Protein AF-A0A9P4Z284-F1 (afdb_monomer)

Radius of gyration: 16.7 Å; Cα contacts (8 Å, |Δi|>4): 177; chains: 1; bounding box: 38×47×42 Å

Mean predicted aligned error: 8.3 Å

Nearest PDB structures (foldseek):
  3ffl-assembly2_D  TM=5.981E-01  e=2.253E-01  Homo sapiens
  5l0y-assembly2_B  TM=7.294E-01  e=1.152E+00  Thermochaetoides thermophila DSM 1495
  5l0y-assembly3_C  TM=7.759E-01  e=2.263E+00  Thermochaetoides thermophila DSM 1495
  5l0y-assembly1_A  TM=5.003E-01  e=9.199E-01  Thermochaetoides thermophila DSM 1495
  5l0y-assembly6_F  TM=6.765E-01  e=2.998E+00  Thermochaetoides thermophila DSM 1495

Organism: NCBI:txid1094350

Secondary structure (DSSP, 8-state):
----S-HHHHHHHHHHT-TTHHHHHHHHHHHHHTTS---SS----HHHHHHHHHHHHHHHHTT-HHHHHHHHHHHHHHTT-EEEEE---STTSPPEEEEEE-----HHHHHHHHHHHHHHHHH-GGGHHHHHHHHHHHHHHHHS-STTHHHHHHHHHT-

pLDDT: mean 83.51, std 17.11, range [35.34, 97.81]

Solvent-accessible surface area (backbone atoms only — not comparable to full-atom values): 9095 Å² total; per-residue (Å²): 136,87,82,75,92,60,65,70,55,51,60,53,56,65,48,69,75,45,87,55,50,52,60,52,44,50,54,48,50,59,53,56,61,66,71,53,80,95,53,96,63,82,69,77,35,64,87,44,32,62,58,19,45,52,37,14,51,47,29,41,74,70,73,33,41,71,60,13,42,52,31,33,52,53,15,44,41,26,34,54,29,40,66,52,71,43,71,89,81,58,101,85,63,78,76,41,68,45,80,81,37,86,40,68,87,49,76,65,54,28,54,42,33,48,54,39,26,62,38,22,64,77,73,43,55,86,48,28,65,55,34,47,52,51,21,49,50,45,38,23,73,69,72,75,50,62,86,58,49,64,63,53,53,59,65,50,72,79,107

Structure (mmCIF, N/CA/C/O backbone):
data_AF-A0A9P4Z284-F1
#
_entry.id   AF-A0A9P4Z284-F1
#
loop_
_atom_site.group_PDB
_atom_site.id
_atom_site.type_symbol
_atom_site.label_atom_id
_atom_site.label_alt_id
_atom_site.label_comp_id
_atom_site.label_asym_id
_atom_site.label_entity_id
_atom_site.label_seq_id
_atom_site.pdbx_PDB_ins_code
_atom_site.Cartn_x
_atom_site.Cartn_y
_atom_site.Cartn_z
_atom_site.occupancy
_atom_site.B_iso_or_equiv
_atom_site.auth_seq_id
_atom_site.auth_comp_id
_atom_site.auth_asym_id
_atom_site.auth_atom_id
_atom_site.pdbx_PDB_model_num
ATOM 1 N N . MET A 1 1 ? -0.143 -26.587 26.428 1.00 35.50 1 MET A N 1
ATOM 2 C CA . MET A 1 1 ? 0.860 -25.627 26.943 1.00 35.50 1 MET A CA 1
ATOM 3 C C . MET A 1 1 ? 0.536 -24.256 26.374 1.00 35.50 1 MET A C 1
ATOM 5 O O . MET A 1 1 ? 0.539 -24.091 25.163 1.00 35.50 1 MET A O 1
ATOM 9 N N . SER A 1 2 ? 0.137 -23.337 27.251 1.00 37.53 2 SER A N 1
ATOM 10 C CA . SER A 1 2 ? -0.342 -21.986 26.938 1.00 37.53 2 SER A CA 1
ATOM 11 C C . SER A 1 2 ? 0.828 -21.062 26.573 1.00 37.53 2 SER A C 1
ATOM 13 O O . SER A 1 2 ? 1.787 -20.979 27.338 1.00 37.53 2 SER A O 1
ATOM 15 N N . LYS A 1 3 ? 0.765 -20.372 25.425 1.00 41.31 3 LYS A N 1
ATOM 16 C CA . LYS A 1 3 ? 1.586 -19.180 25.157 1.00 41.31 3 LYS A CA 1
ATOM 17 C C . LYS A 1 3 ? 0.742 -17.960 25.525 1.00 41.31 3 LYS A C 1
ATOM 19 O O . LYS A 1 3 ? -0.299 -17.726 24.920 1.00 41.31 3 LYS A O 1
ATOM 24 N N . GLY A 1 4 ? 1.166 -17.254 26.571 1.00 35.34 4 GLY A N 1
ATOM 25 C CA . GLY A 1 4 ? 0.441 -16.130 27.160 1.00 35.34 4 GLY A CA 1
ATOM 26 C C . GLY A 1 4 ? 0.442 -14.852 26.306 1.00 35.34 4 GLY A C 1
ATOM 27 O O . GLY A 1 4 ? 1.200 -14.740 25.339 1.00 35.34 4 GLY A O 1
ATOM 28 N N . PRO A 1 5 ? -0.386 -13.861 26.685 1.00 41.25 5 PRO A N 1
ATOM 29 C CA . PRO A 1 5 ? -0.537 -12.585 25.994 1.00 41.25 5 PRO A CA 1
ATOM 30 C C . PRO A 1 5 ? 0.621 -11.637 26.359 1.00 41.25 5 PRO A C 1
ATOM 32 O O . PRO A 1 5 ? 0.439 -10.672 27.090 1.00 41.25 5 PRO A O 1
ATOM 35 N N . GLY A 1 6 ? 1.841 -11.948 25.911 1.00 43.72 6 GLY A N 1
ATOM 36 C CA . GLY A 1 6 ? 3.045 -11.159 26.223 1.00 43.72 6 GLY A CA 1
ATOM 37 C C . GLY A 1 6 ? 3.476 -10.180 25.127 1.00 43.72 6 GLY A C 1
ATOM 38 O O . GLY A 1 6 ? 4.097 -9.164 25.421 1.00 43.72 6 GLY A O 1
ATOM 39 N N . ASP A 1 7 ? 3.125 -10.456 23.870 1.00 48.50 7 ASP A N 1
ATOM 40 C CA . ASP A 1 7 ? 3.756 -9.786 22.722 1.00 48.50 7 ASP A CA 1
ATOM 41 C C . ASP A 1 7 ? 2.993 -8.532 22.253 1.00 48.50 7 ASP A C 1
ATOM 43 O O . ASP A 1 7 ? 3.577 -7.484 21.973 1.00 48.50 7 ASP A O 1
ATOM 47 N N . LEU A 1 8 ? 1.652 -8.568 22.295 1.00 44.03 8 LEU A N 1
ATOM 48 C CA . LEU A 1 8 ? 0.832 -7.379 22.019 1.00 44.03 8 LEU A CA 1
ATOM 49 C C . LEU A 1 8 ? 1.056 -6.266 23.055 1.00 44.03 8 LEU A C 1
ATOM 51 O O . LEU A 1 8 ? 1.012 -5.085 22.709 1.00 44.03 8 LEU A O 1
ATOM 55 N N . GLY A 1 9 ? 1.302 -6.637 24.316 1.00 39.53 9 GLY A N 1
ATOM 56 C CA . GLY A 1 9 ? 1.515 -5.693 25.414 1.00 39.53 9 GLY A CA 1
ATOM 57 C C . GLY A 1 9 ? 2.786 -4.866 25.234 1.00 39.53 9 GLY A C 1
ATOM 58 O O . GLY A 1 9 ? 2.745 -3.648 25.399 1.00 39.53 9 GLY A O 1
ATOM 59 N N . LEU A 1 10 ? 3.885 -5.496 24.808 1.00 42.31 10 LEU A N 1
ATOM 60 C CA . LEU A 1 10 ? 5.168 -4.820 24.599 1.00 42.31 10 LEU A CA 1
ATOM 61 C C . LEU A 1 10 ? 5.129 -3.862 23.400 1.00 42.31 10 LEU A C 1
ATOM 63 O O . LEU A 1 10 ? 5.623 -2.738 23.486 1.00 42.31 10 LEU A O 1
ATOM 67 N N . HIS A 1 11 ? 4.494 -4.271 22.296 1.00 48.06 11 HIS A N 1
ATOM 68 C CA . HIS A 1 11 ? 4.338 -3.424 21.112 1.00 48.06 11 HIS A CA 1
ATOM 69 C C . HIS A 1 11 ? 3.421 -2.219 21.354 1.00 48.06 11 HIS A C 1
ATOM 71 O O . HIS A 1 11 ? 3.685 -1.143 20.817 1.00 48.06 11 HIS A O 1
ATOM 77 N N . LEU A 1 12 ? 2.376 -2.365 22.176 1.00 47.81 12 LEU A N 1
ATOM 78 C CA . LEU A 1 12 ? 1.525 -1.251 22.608 1.00 47.81 12 LEU A CA 1
ATOM 79 C C . LEU A 1 12 ? 2.259 -0.323 23.597 1.00 47.81 12 LEU A C 1
ATOM 81 O O . LEU A 1 12 ? 2.172 0.899 23.461 1.00 47.81 12 LEU A O 1
ATOM 85 N N . GLN A 1 13 ? 3.039 -0.876 24.535 1.00 44.56 13 GLN A N 1
ATOM 86 C CA . GLN A 1 13 ? 3.818 -0.111 25.521 1.00 44.56 13 GLN A CA 1
ATOM 87 C C . GLN A 1 13 ? 4.979 0.677 24.897 1.00 44.56 13 GLN A C 1
ATOM 89 O O . GLN A 1 13 ? 5.146 1.855 25.206 1.00 44.56 13 GLN A O 1
ATOM 94 N N . LEU A 1 14 ? 5.736 0.092 23.960 1.00 50.72 14 LEU A N 1
ATOM 95 C CA . LEU A 1 14 ? 6.806 0.795 23.235 1.00 50.72 14 LEU A CA 1
ATOM 96 C C . LEU A 1 14 ? 6.273 1.947 22.365 1.00 50.72 14 LEU A C 1
ATOM 98 O O . LEU A 1 14 ? 6.996 2.902 22.084 1.00 50.72 14 LEU A O 1
ATOM 102 N N . ARG A 1 15 ? 5.001 1.888 21.951 1.00 51.91 15 ARG A N 1
ATOM 103 C CA . ARG A 1 15 ? 4.358 2.908 21.108 1.00 51.91 15 ARG A CA 1
ATOM 104 C C . ARG A 1 15 ? 3.769 4.079 21.879 1.00 51.91 15 ARG A C 1
ATOM 106 O O . ARG A 1 15 ? 3.814 5.205 21.385 1.00 51.91 15 ARG A O 1
ATOM 113 N N . ALA A 1 16 ? 3.275 3.833 23.093 1.00 51.47 16 ALA A N 1
ATOM 114 C CA . ALA A 1 16 ? 2.868 4.889 24.020 1.00 51.47 16 ALA A CA 1
ATOM 115 C C . ALA A 1 16 ? 4.011 5.893 24.300 1.00 51.47 16 ALA A C 1
ATOM 117 O O . ALA A 1 16 ? 3.751 7.037 24.663 1.00 51.47 16 ALA A O 1
ATOM 118 N N . LEU A 1 17 ? 5.268 5.502 24.050 1.00 51.59 17 LEU A N 1
ATOM 119 C CA . LEU A 1 17 ? 6.461 6.337 24.213 1.00 51.59 17 LEU A CA 1
ATOM 120 C C . LEU A 1 17 ? 6.694 7.364 23.088 1.00 51.59 17 LEU A C 1
ATOM 122 O O . LEU A 1 17 ? 7.581 8.205 23.224 1.00 51.59 17 LEU A O 1
ATOM 126 N N . ARG A 1 18 ? 5.941 7.339 21.974 1.00 65.75 18 ARG A N 1
ATOM 127 C CA . ARG A 1 18 ? 6.084 8.333 20.884 1.00 65.75 18 ARG A CA 1
ATOM 128 C C . ARG A 1 18 ? 4.734 8.917 20.446 1.00 65.75 18 ARG A C 1
ATOM 130 O O . ARG A 1 18 ? 4.334 8.741 19.292 1.00 65.75 18 ARG A O 1
ATOM 137 N N . PRO A 1 19 ? 4.038 9.680 21.310 1.00 67.69 19 PRO A N 1
ATOM 138 C CA . PRO A 1 19 ? 2.734 10.278 20.983 1.00 67.69 19 PRO A CA 1
ATOM 139 C C . PRO A 1 19 ? 2.769 11.142 19.706 1.00 67.69 19 PRO A C 1
ATOM 141 O O . PRO A 1 19 ? 1.785 11.216 18.959 1.00 67.69 19 PRO A O 1
ATOM 144 N N . ASN A 1 20 ? 3.941 11.705 19.397 1.00 81.25 20 ASN A N 1
ATOM 145 C CA . ASN A 1 20 ? 4.180 12.622 18.285 1.00 81.25 20 ASN A CA 1
ATOM 146 C C . ASN A 1 20 ? 4.821 11.960 17.049 1.00 81.25 20 ASN A C 1
ATOM 148 O O . ASN A 1 20 ? 5.241 12.671 16.143 1.00 81.25 20 ASN A O 1
ATOM 152 N N . ALA A 1 21 ? 4.891 10.624 16.965 1.00 85.44 21 ALA A N 1
ATOM 153 C CA . ALA A 1 21 ? 5.544 9.943 15.838 1.00 85.44 21 ALA A CA 1
ATOM 154 C C . ALA A 1 21 ? 4.979 10.380 14.473 1.00 85.44 21 ALA A C 1
ATOM 156 O O . ALA A 1 21 ? 5.728 10.775 13.586 1.00 85.44 21 ALA A O 1
ATOM 157 N N . ALA A 1 22 ? 3.650 10.401 14.322 1.00 86.69 22 ALA A N 1
ATOM 158 C CA . ALA A 1 22 ? 3.008 10.821 13.074 1.00 86.69 22 ALA A CA 1
ATOM 159 C C . ALA A 1 22 ? 3.356 12.268 12.668 1.00 86.69 22 ALA A C 1
ATOM 161 O O . ALA A 1 22 ? 3.621 12.518 11.495 1.00 86.69 22 ALA A O 1
ATOM 162 N N . SER A 1 23 ? 3.395 13.213 13.617 1.00 89.12 23 SER A N 1
ATOM 163 C CA . SER A 1 23 ? 3.742 14.607 13.310 1.00 89.12 23 SER A CA 1
ATOM 164 C C . SER A 1 23 ? 5.230 14.773 13.005 1.00 89.12 23 SER A C 1
ATOM 166 O O . SER A 1 23 ? 5.587 15.529 12.108 1.00 89.12 23 SER A O 1
ATOM 168 N N . GLN A 1 24 ? 6.106 14.023 13.679 1.00 91.31 24 GLN A N 1
ATOM 169 C CA . GLN A 1 24 ? 7.533 13.976 13.350 1.00 91.31 24 GLN A CA 1
ATOM 170 C C . GLN A 1 24 ? 7.769 13.438 11.934 1.00 91.31 24 GLN A C 1
ATOM 172 O O . GLN A 1 24 ? 8.525 14.043 11.175 1.00 91.31 24 GLN A O 1
ATOM 177 N N . ILE A 1 25 ? 7.078 12.359 11.550 1.00 92.12 25 ILE A N 1
ATOM 178 C CA . ILE A 1 25 ? 7.159 11.796 10.196 1.00 92.12 25 ILE A CA 1
ATOM 179 C C . ILE A 1 25 ? 6.639 12.802 9.163 1.00 92.12 25 ILE A C 1
ATOM 181 O O . ILE A 1 25 ? 7.272 12.990 8.131 1.00 92.12 25 ILE A O 1
ATOM 185 N N . GLN A 1 26 ? 5.532 13.499 9.438 1.00 92.31 26 GLN A N 1
ATOM 186 C CA . GLN A 1 26 ? 5.011 14.544 8.547 1.00 92.31 26 GLN A CA 1
ATOM 187 C C . GLN A 1 26 ? 5.996 15.706 8.362 1.00 92.31 26 GLN A C 1
ATOM 189 O O . GLN A 1 26 ? 6.198 16.163 7.237 1.00 92.31 26 GLN A O 1
ATOM 194 N N . THR A 1 27 ? 6.639 16.161 9.440 1.00 93.44 27 THR A N 1
ATOM 195 C CA . THR A 1 27 ? 7.683 17.193 9.371 1.00 93.44 27 THR A CA 1
ATOM 196 C C . THR A 1 27 ? 8.867 16.721 8.530 1.00 93.44 27 THR A C 1
ATOM 198 O O . THR A 1 27 ? 9.334 17.460 7.664 1.00 93.44 27 THR A O 1
ATOM 201 N N . LEU A 1 28 ? 9.324 15.481 8.739 1.00 92.50 28 LEU A N 1
ATOM 202 C CA . LEU A 1 28 ? 10.398 14.881 7.951 1.00 92.50 28 LEU A CA 1
ATOM 203 C C . LEU A 1 28 ? 10.021 14.792 6.467 1.00 92.50 28 LEU A C 1
ATOM 205 O O . LEU A 1 28 ? 10.777 15.266 5.627 1.00 92.50 28 LEU A O 1
ATOM 209 N N . LEU A 1 29 ? 8.835 14.267 6.153 1.00 92.75 29 LEU A N 1
ATOM 210 C CA . LEU A 1 29 ? 8.298 14.185 4.793 1.00 92.75 29 LEU A CA 1
ATOM 211 C C . LEU A 1 29 ? 8.284 15.553 4.109 1.00 92.75 29 LEU A C 1
ATOM 213 O O . LEU A 1 29 ? 8.800 15.682 3.008 1.00 92.75 29 LEU A O 1
ATOM 217 N N . SER A 1 30 ? 7.776 16.588 4.782 1.00 91.81 30 SER A N 1
ATOM 218 C CA . SER A 1 30 ? 7.784 17.961 4.261 1.00 91.81 30 SER A CA 1
ATOM 219 C C . SER A 1 30 ? 9.202 18.468 3.972 1.00 91.81 30 SER A C 1
ATOM 221 O O . SER A 1 30 ? 9.405 19.239 3.036 1.00 91.81 30 SER A O 1
ATOM 223 N N . ASN A 1 31 ? 10.196 18.075 4.769 1.00 92.44 31 ASN A N 1
ATOM 224 C CA . ASN A 1 31 ? 11.579 18.494 4.554 1.00 92.44 31 ASN A CA 1
ATOM 225 C C . ASN A 1 31 ? 12.236 17.734 3.398 1.00 92.44 31 ASN A C 1
ATOM 227 O O . ASN A 1 31 ? 12.896 18.371 2.584 1.00 92.44 31 ASN A O 1
ATOM 231 N N . ILE A 1 32 ? 12.012 16.422 3.283 1.00 90.06 32 ILE A N 1
ATOM 232 C CA . ILE A 1 32 ? 12.521 15.614 2.165 1.00 90.06 32 ILE A CA 1
ATOM 233 C C . ILE A 1 32 ? 11.843 16.036 0.854 1.00 90.06 32 ILE A C 1
ATOM 235 O O . ILE A 1 32 ? 12.507 16.217 -0.156 1.00 90.06 32 ILE A O 1
ATOM 239 N N . GLU A 1 33 ? 10.532 16.291 0.850 1.00 88.94 33 GLU A N 1
ATOM 240 C CA . GLU A 1 33 ? 9.819 16.761 -0.348 1.00 88.94 33 GLU A CA 1
ATOM 241 C C . GLU A 1 33 ? 10.410 18.064 -0.913 1.00 88.94 33 GLU A C 1
ATOM 243 O O . GLU A 1 33 ? 10.399 18.266 -2.125 1.00 88.94 33 GLU A O 1
ATOM 248 N N . LYS A 1 34 ? 10.978 18.929 -0.060 1.00 90.06 34 LYS A N 1
ATOM 249 C CA . LYS A 1 34 ? 11.642 20.173 -0.483 1.00 90.06 34 LYS A CA 1
ATOM 250 C C . LYS A 1 34 ? 13.021 19.958 -1.108 1.00 90.06 34 LYS A C 1
ATOM 252 O O . LYS A 1 34 ? 13.497 20.873 -1.775 1.00 90.06 34 LYS A O 1
ATOM 257 N N . THR A 1 35 ? 13.676 18.818 -0.875 1.00 89.12 35 THR A N 1
ATOM 258 C CA . THR A 1 35 ? 15.003 18.541 -1.455 1.00 89.12 35 THR A CA 1
ATOM 259 C C . THR A 1 35 ? 14.912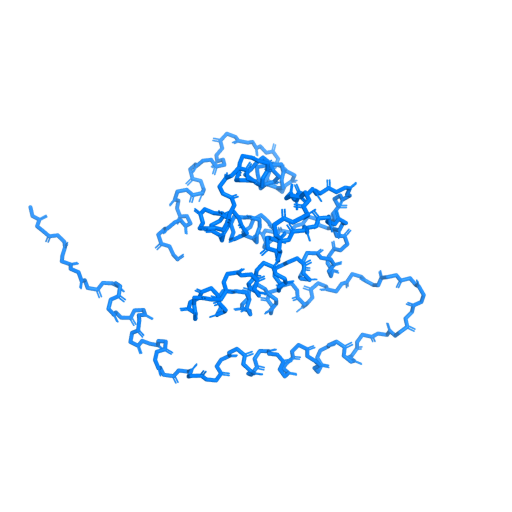 18.049 -2.895 1.00 89.12 35 THR A C 1
ATOM 261 O O . THR A 1 35 ? 15.894 18.134 -3.631 1.00 89.12 35 THR A O 1
ATOM 264 N N . TYR A 1 36 ? 13.740 17.575 -3.323 1.00 84.94 36 TYR A N 1
ATOM 265 C CA . TYR A 1 36 ? 13.533 17.150 -4.697 1.00 84.94 36 TYR A CA 1
ATOM 266 C C . TYR A 1 36 ? 13.437 18.348 -5.651 1.00 84.94 36 TYR A C 1
ATOM 268 O O . TYR A 1 36 ? 12.744 19.328 -5.358 1.00 84.94 36 TYR A O 1
ATOM 276 N N . PRO A 1 37 ? 14.101 18.280 -6.819 1.00 82.56 37 PRO A N 1
ATOM 277 C CA . PRO A 1 37 ? 14.014 19.336 -7.811 1.00 82.56 37 PRO A CA 1
ATOM 278 C C . PRO A 1 37 ? 12.578 19.464 -8.319 1.00 82.56 37 PRO A C 1
ATOM 280 O O . PRO A 1 37 ? 11.911 18.477 -8.634 1.00 82.56 37 PRO A O 1
ATOM 283 N N . LYS A 1 38 ? 12.119 20.709 -8.447 1.00 78.94 38 LYS A N 1
ATOM 284 C CA . LYS A 1 38 ? 10.872 21.033 -9.143 1.00 78.94 38 LYS A CA 1
ATOM 285 C C . LYS A 1 38 ? 11.138 20.931 -10.644 1.00 78.94 38 LYS A C 1
ATOM 287 O O . LYS A 1 38 ? 11.539 21.907 -11.267 1.00 78.94 38 LYS A O 1
ATOM 292 N N . CYS A 1 39 ? 11.016 19.726 -11.185 1.00 71.81 39 CYS A N 1
ATOM 293 C CA . CYS A 1 39 ? 11.142 19.454 -12.612 1.00 71.81 39 CYS A CA 1
ATOM 294 C C . CYS A 1 39 ? 9.768 19.111 -13.196 1.00 71.81 39 CYS A C 1
ATOM 296 O O . CYS A 1 39 ? 8.934 18.526 -12.506 1.00 71.81 39 CYS A O 1
ATOM 298 N N . ASP A 1 40 ? 9.556 19.441 -14.470 1.00 69.81 40 ASP A N 1
ATOM 299 C CA . ASP A 1 40 ? 8.326 19.105 -15.198 1.00 69.81 40 ASP A CA 1
ATOM 300 C C . ASP A 1 40 ? 8.165 17.588 -15.399 1.00 69.81 40 ASP A C 1
ATOM 302 O O . ASP A 1 40 ? 7.053 17.073 -15.525 1.00 69.81 40 ASP A O 1
ATOM 306 N N . ALA A 1 41 ? 9.274 16.843 -15.393 1.00 73.44 41 ALA A N 1
ATOM 307 C CA . ALA A 1 41 ? 9.240 15.390 -15.331 1.00 73.44 41 ALA A CA 1
ATOM 308 C C . ALA A 1 41 ? 8.906 14.954 -13.900 1.00 73.44 41 ALA A C 1
ATOM 310 O O . ALA A 1 41 ? 9.641 15.310 -12.990 1.00 73.44 41 ALA A O 1
ATOM 311 N N . GLU A 1 42 ? 7.853 14.152 -13.683 1.00 74.81 42 GLU A N 1
ATOM 312 C CA . GLU A 1 42 ? 7.506 13.686 -12.324 1.00 74.81 42 GLU A CA 1
ATOM 313 C C . GLU A 1 42 ? 8.696 12.865 -11.752 1.00 74.81 42 GLU A C 1
ATOM 315 O O . GLU A 1 42 ? 8.966 11.782 -12.233 1.00 74.81 42 GLU A O 1
ATOM 320 N N . PRO A 1 43 ? 9.524 13.287 -10.794 1.00 80.12 43 PRO A N 1
ATOM 321 C CA . PRO A 1 43 ? 10.672 12.453 -10.407 1.00 80.12 43 PRO A CA 1
ATOM 322 C C . PRO A 1 43 ? 10.215 11.152 -9.713 1.00 80.12 43 PRO A C 1
ATOM 324 O O . PRO A 1 43 ? 9.123 11.091 -9.149 1.00 80.12 43 PRO A O 1
ATOM 327 N N . ILE A 1 44 ? 11.031 10.089 -9.760 1.00 83.94 44 ILE A N 1
ATOM 328 C CA . ILE A 1 44 ? 10.837 8.935 -8.862 1.00 83.94 44 ILE A CA 1
ATOM 329 C C . ILE A 1 44 ? 11.300 9.372 -7.470 1.00 83.94 44 ILE A C 1
ATOM 331 O O . ILE A 1 44 ? 12.476 9.657 -7.256 1.00 83.94 44 ILE A O 1
ATOM 335 N N . LEU A 1 45 ? 10.367 9.421 -6.527 1.00 88.19 45 LEU A N 1
ATOM 336 C CA . LEU A 1 45 ? 10.571 9.856 -5.149 1.00 88.19 45 LEU A CA 1
ATOM 337 C C . LEU A 1 45 ? 10.783 8.644 -4.236 1.00 88.19 45 LEU A C 1
ATOM 339 O O . LEU A 1 45 ? 10.000 8.404 -3.317 1.00 88.19 45 LEU A O 1
ATOM 343 N N . LEU A 1 46 ? 11.808 7.841 -4.536 1.00 84.38 46 LEU A N 1
ATOM 344 C CA . LEU A 1 46 ? 12.031 6.549 -3.877 1.00 84.38 46 LEU A CA 1
ATOM 345 C C . LEU A 1 46 ? 12.128 6.682 -2.348 1.00 84.38 46 LEU A C 1
ATOM 347 O O . LEU A 1 46 ? 11.450 5.956 -1.625 1.00 84.38 46 LEU A O 1
ATOM 351 N N . GLU A 1 47 ? 12.868 7.685 -1.871 1.00 87.38 47 GLU A N 1
ATOM 352 C CA . GLU A 1 47 ? 13.074 7.954 -0.439 1.00 87.38 47 GLU A CA 1
ATOM 353 C C . GLU A 1 47 ? 11.800 8.396 0.296 1.00 87.38 47 GLU A C 1
ATOM 355 O O . GLU A 1 47 ? 11.794 8.483 1.521 1.00 87.38 47 GLU A O 1
ATOM 360 N N . LEU A 1 48 ? 10.704 8.685 -0.416 1.00 89.38 48 LEU A N 1
ATOM 361 C CA . LEU A 1 48 ? 9.424 9.005 0.217 1.00 89.38 48 LEU A CA 1
ATOM 362 C C . LEU A 1 48 ? 8.572 7.766 0.502 1.00 89.38 48 LEU A C 1
ATOM 364 O O . LEU A 1 48 ? 7.678 7.849 1.346 1.00 89.38 48 LEU A O 1
ATOM 368 N N . LEU A 1 49 ? 8.820 6.626 -0.155 1.00 91.25 49 LEU A N 1
ATOM 369 C CA . LEU A 1 49 ? 7.965 5.443 -0.018 1.00 91.25 49 LEU A CA 1
ATOM 370 C C . LEU A 1 49 ? 7.948 4.910 1.420 1.00 91.25 49 LEU A C 1
ATOM 372 O O . LEU A 1 49 ? 6.870 4.737 1.991 1.00 91.25 49 LEU A O 1
ATOM 376 N N . ASP A 1 50 ? 9.120 4.701 2.020 1.00 91.38 50 ASP A N 1
ATOM 377 C CA . ASP A 1 50 ? 9.232 4.180 3.386 1.00 91.38 50 ASP A CA 1
ATOM 378 C C . ASP A 1 50 ? 8.672 5.160 4.444 1.00 91.38 50 ASP A C 1
ATOM 380 O O . ASP A 1 50 ? 7.812 4.762 5.236 1.00 91.38 50 ASP A O 1
ATOM 384 N N . PRO A 1 51 ? 8.986 6.475 4.417 1.00 93.00 51 PRO A N 1
ATOM 385 C CA . PRO A 1 51 ? 8.338 7.444 5.303 1.00 93.00 51 PRO A CA 1
ATOM 386 C C . PRO A 1 51 ? 6.809 7.507 5.163 1.00 93.00 51 PRO A C 1
ATOM 388 O O . PRO A 1 51 ? 6.108 7.661 6.168 1.00 93.00 51 PRO A O 1
ATOM 391 N N . TYR A 1 52 ? 6.260 7.364 3.950 1.00 95.19 52 TYR A N 1
ATOM 392 C CA . TYR A 1 52 ? 4.807 7.304 3.748 1.00 95.19 52 TYR A CA 1
ATOM 393 C C . TYR A 1 52 ? 4.185 6.011 4.279 1.00 95.19 52 TYR A C 1
ATOM 395 O O . TYR A 1 52 ? 3.096 6.059 4.862 1.00 95.19 52 TYR A O 1
ATOM 403 N N . LEU A 1 53 ? 4.873 4.875 4.134 1.00 92.56 53 LEU A N 1
ATOM 404 C CA . LEU A 1 53 ? 4.479 3.609 4.749 1.00 92.56 53 LEU A CA 1
ATOM 405 C C . LEU A 1 53 ? 4.475 3.730 6.280 1.00 92.56 53 LEU A C 1
ATOM 407 O O . LEU A 1 53 ? 3.485 3.375 6.922 1.00 92.56 53 LEU A O 1
ATOM 411 N N . ALA A 1 54 ? 5.523 4.308 6.870 1.00 92.25 54 ALA A N 1
ATOM 412 C CA . ALA A 1 54 ? 5.601 4.561 8.305 1.00 92.25 54 ALA A CA 1
ATOM 413 C C . ALA A 1 54 ? 4.477 5.495 8.790 1.00 92.25 54 ALA A C 1
ATOM 415 O O . ALA A 1 54 ? 3.815 5.202 9.789 1.00 92.25 54 ALA A O 1
ATOM 416 N N . LEU A 1 55 ? 4.199 6.586 8.064 1.00 94.25 55 LEU A N 1
ATOM 417 C CA . LEU A 1 55 ? 3.109 7.506 8.394 1.00 94.25 55 LEU A CA 1
ATOM 418 C C . LEU A 1 55 ? 1.748 6.805 8.373 1.00 94.25 55 LEU A C 1
ATOM 420 O O . LEU A 1 55 ? 0.969 6.940 9.319 1.00 94.25 55 LEU A O 1
ATOM 424 N N . GLY A 1 56 ? 1.453 6.061 7.304 1.00 92.81 56 GLY A N 1
ATOM 425 C CA . GLY A 1 56 ? 0.191 5.338 7.191 1.00 92.81 56 GLY A CA 1
ATOM 426 C C . GLY A 1 56 ? 0.033 4.298 8.297 1.00 92.81 56 GLY A C 1
ATOM 427 O O . GLY A 1 56 ? -1.050 4.150 8.868 1.00 92.81 56 GLY A O 1
ATOM 428 N N . GLN A 1 57 ? 1.129 3.649 8.683 1.00 90.94 57 GLN A N 1
ATOM 429 C CA . GLN A 1 57 ? 1.132 2.683 9.766 1.00 90.94 57 GLN A CA 1
ATOM 430 C C . GLN A 1 57 ? 0.824 3.351 11.119 1.00 90.94 57 GLN A C 1
ATOM 432 O O . GLN A 1 57 ? -0.029 2.859 11.859 1.00 90.94 57 GLN A O 1
ATOM 437 N N . GLU A 1 58 ? 1.430 4.501 11.423 1.00 91.38 58 GLU A N 1
ATOM 438 C CA . GLU A 1 58 ? 1.119 5.278 12.632 1.00 91.38 58 GLU A CA 1
ATOM 439 C C . GLU A 1 58 ? -0.332 5.783 12.655 1.00 91.38 58 GLU A C 1
ATOM 441 O O . GLU A 1 58 ? -1.004 5.716 13.686 1.00 91.38 58 GLU A O 1
ATOM 446 N N . LEU A 1 59 ? -0.860 6.237 11.515 1.00 91.88 59 LEU A N 1
ATOM 447 C CA . LEU A 1 59 ? -2.262 6.650 11.388 1.00 91.88 59 LEU A CA 1
ATOM 448 C C . LEU A 1 59 ? -3.221 5.475 11.614 1.00 91.88 59 LEU A C 1
ATOM 450 O O . LEU A 1 59 ? -4.196 5.610 12.354 1.00 91.88 59 LEU A O 1
ATOM 454 N N . ARG A 1 60 ? -2.910 4.297 11.063 1.00 87.94 60 ARG A N 1
ATOM 455 C CA . ARG A 1 60 ? -3.668 3.062 11.303 1.00 87.94 60 ARG A CA 1
ATOM 456 C C . ARG A 1 60 ? -3.696 2.707 12.790 1.00 87.94 60 ARG A C 1
ATOM 458 O O . ARG A 1 60 ? -4.761 2.370 13.303 1.00 87.94 60 ARG A O 1
ATOM 465 N N . PHE A 1 61 ? -2.566 2.813 13.492 1.00 86.25 61 PHE A N 1
ATOM 466 C CA . PHE A 1 61 ? -2.510 2.554 14.935 1.00 86.25 61 PHE A CA 1
ATOM 467 C C . PHE A 1 61 ? -3.302 3.562 15.764 1.00 86.25 61 PHE A C 1
ATOM 469 O O . PHE A 1 61 ? -3.895 3.191 16.772 1.00 86.25 61 PHE A O 1
ATOM 476 N N . LYS A 1 62 ? -3.402 4.807 15.299 1.00 88.62 62 LYS A N 1
ATOM 477 C CA . LYS A 1 62 ? -4.283 5.832 15.877 1.00 88.62 62 LYS A CA 1
ATOM 478 C C . LYS A 1 62 ? -5.753 5.685 15.452 1.00 88.62 62 LYS A C 1
ATOM 480 O O . LYS A 1 62 ? -6.531 6.611 15.656 1.00 88.62 62 LYS A O 1
ATOM 485 N N . ASN A 1 63 ? -6.130 4.548 14.859 1.00 89.00 63 ASN A N 1
ATOM 486 C CA . ASN A 1 63 ? -7.464 4.257 14.333 1.00 89.00 63 ASN A CA 1
ATOM 487 C C . ASN A 1 63 ? -7.968 5.305 13.321 1.00 89.00 63 ASN A C 1
ATOM 489 O O . ASN A 1 63 ? -9.151 5.631 13.290 1.00 89.00 63 ASN A O 1
ATOM 493 N N . LYS A 1 64 ? -7.059 5.814 12.477 1.00 90.69 64 LYS A N 1
ATOM 494 C CA . LYS A 1 64 ? -7.332 6.745 11.369 1.00 90.69 64 LYS A CA 1
ATOM 495 C C . LYS A 1 64 ? -7.111 6.064 10.007 1.00 90.69 64 LYS A C 1
ATOM 497 O O . LYS A 1 64 ? -6.139 6.370 9.311 1.00 90.69 64 LYS A O 1
ATOM 502 N N . PRO A 1 65 ? -7.932 5.060 9.641 1.00 91.06 65 PRO A N 1
ATOM 503 C CA . PRO A 1 65 ? -7.695 4.233 8.457 1.00 91.06 65 PRO A CA 1
ATOM 504 C C . PRO A 1 65 ? -7.829 5.009 7.136 1.00 91.06 65 PRO A C 1
ATOM 506 O O . PRO A 1 65 ? -7.085 4.732 6.198 1.00 91.06 65 PRO A O 1
ATOM 509 N N . THR A 1 66 ? -8.703 6.016 7.060 1.00 91.19 66 THR A N 1
ATOM 510 C CA . THR A 1 66 ? -8.873 6.842 5.852 1.00 91.19 66 THR A CA 1
ATOM 511 C C . THR A 1 66 ? -7.613 7.655 5.557 1.00 91.19 66 THR A C 1
ATOM 513 O O . THR A 1 66 ? -7.133 7.705 4.424 1.00 91.19 66 THR A O 1
ATOM 516 N N . GLU A 1 67 ? -7.031 8.270 6.580 1.00 92.69 67 GLU A N 1
ATOM 517 C CA . GLU A 1 67 ? -5.782 9.015 6.486 1.00 92.69 67 GLU A CA 1
ATOM 518 C C . GLU A 1 67 ? -4.594 8.087 6.233 1.00 92.69 67 GLU A C 1
ATOM 520 O O . GLU A 1 67 ? -3.695 8.450 5.474 1.00 92.69 67 GLU A O 1
ATOM 525 N N . ALA A 1 68 ? -4.611 6.877 6.801 1.00 93.38 68 ALA A N 1
ATOM 526 C CA . ALA A 1 68 ? -3.610 5.858 6.510 1.00 93.38 68 ALA A CA 1
ATOM 527 C C . ALA A 1 68 ? -3.592 5.493 5.018 1.00 93.38 68 ALA A C 1
ATOM 529 O O . ALA A 1 68 ? -2.532 5.535 4.398 1.00 93.38 68 ALA A O 1
ATOM 530 N N . ILE A 1 69 ? -4.759 5.227 4.416 1.00 94.00 69 ILE A N 1
ATOM 531 C CA . ILE A 1 69 ? -4.879 4.952 2.973 1.00 94.00 69 ILE A CA 1
ATOM 532 C C . ILE A 1 69 ? -4.342 6.127 2.152 1.00 94.00 69 ILE A C 1
ATOM 534 O O . ILE A 1 69 ? -3.570 5.915 1.218 1.00 94.00 69 ILE A O 1
ATOM 538 N N . LYS A 1 70 ? -4.687 7.371 2.512 1.00 94.19 70 LYS A N 1
ATOM 539 C CA . LYS A 1 70 ? -4.166 8.566 1.826 1.00 94.19 70 LYS A CA 1
ATOM 540 C C . LYS A 1 70 ? -2.635 8.635 1.876 1.00 94.19 70 LYS A C 1
ATOM 542 O O . LYS A 1 70 ? -2.018 8.934 0.855 1.00 94.19 70 LYS A O 1
ATOM 547 N N . ALA A 1 71 ? -2.028 8.340 3.027 1.00 95.19 71 ALA A N 1
ATOM 548 C CA . ALA A 1 71 ? -0.573 8.307 3.178 1.00 95.19 71 ALA A CA 1
ATOM 549 C C . ALA A 1 71 ? 0.064 7.207 2.312 1.00 95.19 71 ALA A C 1
ATOM 551 O O . ALA A 1 71 ? 0.972 7.497 1.536 1.00 95.19 71 ALA A O 1
ATOM 552 N N . TYR A 1 72 ? -0.465 5.982 2.365 1.00 95.62 72 TYR A N 1
ATOM 553 C CA . TYR A 1 72 ? 0.005 4.862 1.545 1.00 95.62 72 TYR A CA 1
ATOM 554 C C . TYR A 1 72 ? -0.074 5.163 0.044 1.00 95.62 72 TYR A C 1
ATOM 556 O O . TYR A 1 72 ? 0.906 4.994 -0.680 1.00 95.62 72 TYR A O 1
ATOM 564 N N . VAL A 1 73 ? -1.212 5.679 -0.428 1.00 95.00 73 VAL A N 1
ATOM 565 C CA . VAL A 1 73 ? -1.399 6.058 -1.836 1.00 95.00 73 VAL A CA 1
ATOM 566 C C . VAL A 1 73 ? -0.431 7.170 -2.244 1.00 95.00 73 VAL A C 1
ATOM 568 O O . VAL A 1 73 ? 0.081 7.139 -3.363 1.00 95.00 73 VAL A O 1
ATOM 571 N N . LYS A 1 74 ? -0.137 8.137 -1.362 1.00 93.81 74 LYS A N 1
ATOM 572 C CA . LYS A 1 74 ? 0.857 9.183 -1.646 1.00 93.81 74 LYS A CA 1
ATOM 573 C C . LYS A 1 74 ? 2.266 8.592 -1.804 1.00 93.81 74 LYS A C 1
ATOM 575 O O . LYS A 1 74 ? 2.952 8.964 -2.753 1.00 93.81 74 LYS A O 1
ATOM 580 N N . GLY A 1 75 ? 2.648 7.622 -0.970 1.00 94.19 75 GLY A N 1
ATOM 581 C CA . GLY A 1 75 ? 3.902 6.872 -1.121 1.00 94.19 75 GLY A CA 1
ATOM 582 C C . GLY A 1 75 ? 3.999 6.136 -2.459 1.00 94.19 75 GLY A C 1
ATOM 583 O O . GLY A 1 75 ? 4.973 6.306 -3.189 1.00 94.19 75 GLY A O 1
ATOM 584 N N . LEU A 1 76 ? 2.949 5.398 -2.839 1.00 95.38 76 LEU A N 1
ATOM 585 C CA . LEU A 1 76 ? 2.895 4.679 -4.120 1.00 95.38 76 LEU A CA 1
ATOM 586 C C . LEU A 1 76 ? 2.983 5.626 -5.332 1.00 95.38 76 LEU A C 1
ATOM 588 O O . LEU A 1 76 ? 3.678 5.332 -6.306 1.00 95.38 76 LEU A O 1
ATOM 592 N N . LYS A 1 77 ? 2.335 6.797 -5.269 1.00 92.88 77 LYS A N 1
ATOM 593 C CA . LYS A 1 77 ? 2.462 7.838 -6.305 1.00 92.88 77 LYS A CA 1
ATOM 594 C C . LYS A 1 77 ? 3.892 8.367 -6.426 1.00 92.88 77 LYS A C 1
ATOM 596 O O . LYS A 1 77 ? 4.339 8.623 -7.541 1.00 92.88 77 LYS A O 1
ATOM 601 N N . GLY A 1 78 ? 4.620 8.472 -5.311 1.00 91.31 78 GLY A N 1
ATOM 602 C CA . GLY A 1 78 ? 6.039 8.844 -5.301 1.00 91.31 78 GLY A CA 1
ATOM 603 C C . GLY A 1 78 ? 6.906 7.905 -6.143 1.00 91.31 78 GLY A C 1
ATOM 604 O O . GLY A 1 78 ? 7.806 8.354 -6.844 1.00 91.31 78 GLY A O 1
ATOM 605 N N . VAL A 1 79 ? 6.566 6.617 -6.184 1.00 93.50 79 VAL A N 1
ATOM 606 C CA . VAL A 1 79 ? 7.225 5.611 -7.034 1.00 93.50 79 VAL A CA 1
ATOM 607 C C . VAL A 1 79 ? 6.475 5.343 -8.346 1.00 93.50 79 VAL A C 1
ATOM 609 O O . VAL A 1 79 ? 6.549 4.250 -8.904 1.00 93.50 79 VAL A O 1
ATOM 612 N N . ARG A 1 80 ? 5.791 6.366 -8.884 1.00 92.31 80 ARG A N 1
ATOM 613 C CA . ARG A 1 80 ? 5.160 6.404 -10.223 1.00 92.31 80 ARG A CA 1
ATOM 614 C C . ARG A 1 80 ? 3.940 5.506 -10.436 1.00 92.31 80 ARG A C 1
ATOM 616 O O . ARG A 1 80 ? 3.527 5.322 -11.584 1.00 92.31 80 ARG A O 1
ATOM 623 N N . TYR A 1 81 ? 3.320 4.994 -9.377 1.00 93.69 81 TYR A N 1
ATO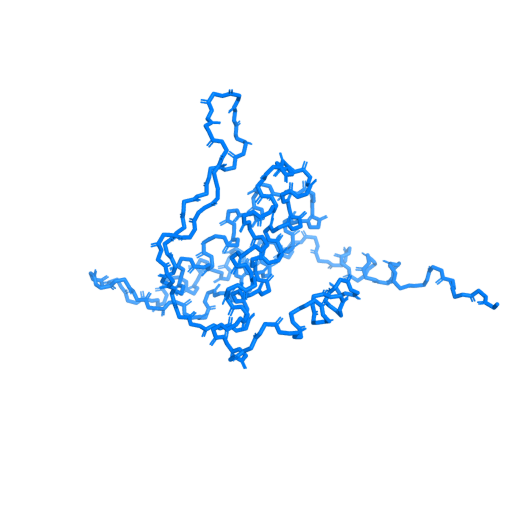M 624 C CA . TYR A 1 81 ? 2.027 4.326 -9.523 1.00 93.69 81 TYR A CA 1
ATOM 625 C C . TYR A 1 81 ? 0.937 5.357 -9.813 1.00 93.69 81 TYR A C 1
ATOM 627 O O . TYR A 1 81 ? 0.829 6.377 -9.126 1.00 93.69 81 TYR A O 1
ATOM 635 N N . LYS A 1 82 ? 0.074 5.069 -10.792 1.00 93.00 82 LYS A N 1
ATOM 636 C CA . LYS A 1 82 ? -1.192 5.795 -10.948 1.00 93.00 82 LYS A CA 1
ATOM 637 C C . LYS A 1 82 ? -2.286 4.981 -10.281 1.00 93.00 82 LYS A C 1
ATOM 639 O O . LYS A 1 82 ? -2.572 3.862 -10.696 1.00 93.00 82 LYS A O 1
ATOM 644 N N . ILE A 1 83 ? -2.855 5.547 -9.222 1.00 91.75 83 ILE A N 1
ATOM 645 C CA . ILE A 1 83 ? -3.881 4.903 -8.404 1.00 91.75 83 ILE A CA 1
ATOM 646 C C . ILE A 1 83 ? -5.075 5.838 -8.294 1.00 91.75 83 ILE A C 1
ATOM 648 O O . ILE A 1 83 ? -4.925 7.000 -7.894 1.00 91.75 83 ILE A O 1
ATOM 652 N N . VAL A 1 84 ? -6.248 5.309 -8.623 1.00 88.19 84 VAL A N 1
ATOM 653 C CA . VAL A 1 84 ? -7.539 5.919 -8.319 1.00 88.19 84 VAL A CA 1
ATOM 654 C C . VAL A 1 84 ? -8.020 5.298 -7.017 1.00 88.19 84 VAL A C 1
ATOM 656 O O . VAL A 1 84 ? -8.268 4.099 -6.956 1.00 88.19 84 VAL A O 1
ATOM 659 N N . ALA A 1 85 ? -8.097 6.105 -5.963 1.00 81.94 85 ALA A N 1
ATOM 660 C CA . ALA A 1 85 ? -8.577 5.675 -4.659 1.00 81.94 85 ALA A CA 1
ATOM 661 C C . ALA A 1 85 ? -9.608 6.688 -4.164 1.00 81.94 85 ALA A C 1
ATOM 663 O O . ALA A 1 85 ? -9.250 7.808 -3.798 1.00 81.94 85 ALA A O 1
ATOM 664 N N . ASN A 1 86 ? -10.873 6.277 -4.150 1.00 77.12 86 ASN A N 1
ATOM 665 C CA . ASN A 1 86 ? -11.973 7.028 -3.562 1.00 77.12 86 ASN A CA 1
ATOM 666 C C . ASN A 1 86 ? -12.297 6.371 -2.218 1.00 77.12 86 ASN A C 1
ATOM 668 O O . ASN A 1 86 ? -13.052 5.395 -2.191 1.00 77.12 86 ASN A O 1
ATOM 672 N N . PRO A 1 87 ? -11.679 6.815 -1.104 1.00 62.22 87 PRO A N 1
ATOM 673 C CA . PRO A 1 87 ? -12.085 6.325 0.204 1.00 62.22 87 PRO A CA 1
ATOM 674 C C . PRO A 1 87 ? -13.559 6.692 0.453 1.00 62.22 87 PRO A C 1
ATOM 676 O O . PRO A 1 87 ? -14.009 7.707 -0.089 1.00 62.22 87 PRO A O 1
ATOM 679 N N . PRO A 1 88 ? -14.297 5.912 1.267 1.00 60.06 88 PRO A N 1
ATOM 680 C CA . PRO A 1 88 ? -15.644 6.269 1.709 1.00 60.06 88 PRO A CA 1
ATOM 681 C C . PRO A 1 88 ? -15.560 7.592 2.469 1.00 60.06 88 PRO A C 1
ATOM 683 O O . PRO A 1 88 ? -15.215 7.616 3.648 1.00 60.06 88 PRO A O 1
ATOM 686 N N . LEU A 1 89 ? -15.758 8.705 1.766 1.00 54.12 89 LEU A N 1
ATOM 687 C CA . LEU A 1 89 ? -15.829 10.023 2.378 1.00 54.12 89 LEU A CA 1
ATOM 688 C C . LEU A 1 89 ? -17.279 10.447 2.565 1.00 54.12 89 LEU A C 1
ATOM 690 O O . LEU A 1 89 ? -17.508 11.086 3.571 1.00 54.12 89 LEU A O 1
ATOM 694 N N . ASP A 1 90 ? -18.218 10.025 1.703 1.00 45.12 90 ASP A N 1
ATOM 695 C CA . ASP A 1 90 ? -19.666 10.241 1.856 1.00 45.12 90 ASP A CA 1
ATOM 696 C C . ASP A 1 90 ? -20.478 9.321 0.912 1.00 45.12 90 ASP A C 1
ATOM 698 O O . ASP A 1 90 ? -19.995 8.922 -0.152 1.00 45.12 90 ASP A O 1
ATOM 702 N N . GLU A 1 91 ? -21.733 9.033 1.276 1.00 52.34 91 GLU A N 1
ATOM 703 C CA . GLU A 1 91 ? -22.696 8.067 0.689 1.00 52.34 91 GLU A CA 1
ATOM 704 C C . GLU A 1 91 ? -23.015 8.217 -0.819 1.00 52.34 91 GLU A C 1
ATOM 706 O O . GLU A 1 91 ? -23.808 7.458 -1.372 1.00 52.34 91 GLU A O 1
ATOM 711 N N . LYS A 1 92 ? -22.417 9.190 -1.517 1.00 55.28 92 LYS A N 1
ATOM 712 C CA . LYS A 1 92 ? -22.708 9.508 -2.929 1.00 55.28 92 LYS A CA 1
ATOM 713 C C . LYS A 1 92 ? -21.584 9.149 -3.906 1.00 55.28 92 LYS A C 1
ATOM 715 O O . LYS A 1 92 ? -21.775 9.269 -5.115 1.00 55.28 92 LYS A O 1
ATOM 720 N N . GLY A 1 93 ? -20.415 8.735 -3.414 1.00 60.22 93 GLY A N 1
ATOM 721 C CA . GLY A 1 93 ? -19.270 8.366 -4.250 1.00 60.22 93 GLY A CA 1
ATOM 722 C C . GLY A 1 93 ? -19.181 6.862 -4.510 1.00 60.22 93 GLY A C 1
ATOM 723 O O . GLY A 1 93 ? -19.341 6.062 -3.593 1.00 60.22 93 GLY A O 1
ATOM 724 N N . LYS A 1 94 ? -18.861 6.456 -5.747 1.00 69.62 94 LYS A N 1
ATOM 725 C CA . LYS A 1 94 ? -18.518 5.057 -6.043 1.00 69.62 94 LYS A CA 1
ATOM 726 C C . LYS A 1 94 ? -17.199 4.709 -5.348 1.00 69.62 94 LYS A C 1
ATOM 728 O O . LYS A 1 94 ? -16.158 5.293 -5.663 1.00 69.62 94 LYS A O 1
ATOM 733 N N . LEU A 1 95 ? -17.254 3.746 -4.433 1.00 81.50 95 LEU A N 1
ATOM 734 C CA . LEU A 1 95 ? -16.074 3.147 -3.820 1.00 81.50 95 LEU A CA 1
ATOM 735 C C . LEU A 1 95 ? -15.191 2.543 -4.906 1.00 81.50 95 LEU A C 1
ATOM 737 O O . LEU A 1 95 ? -15.644 1.740 -5.722 1.00 81.50 95 LEU A O 1
ATOM 741 N N . GLN A 1 96 ? -13.935 2.977 -4.947 1.00 86.50 96 GLN A N 1
ATOM 742 C CA . GLN A 1 96 ? -13.007 2.575 -5.994 1.00 86.50 96 GLN A CA 1
ATOM 743 C C . GLN A 1 96 ? -11.589 2.524 -5.447 1.00 86.50 96 GLN A C 1
ATOM 745 O O . GLN A 1 96 ? -11.120 3.474 -4.816 1.00 86.50 96 GLN A O 1
ATOM 750 N N . PHE A 1 97 ? -10.909 1.423 -5.743 1.00 91.12 97 PHE A N 1
ATOM 751 C CA . PHE A 1 97 ? -9.465 1.310 -5.654 1.00 91.12 97 PHE A CA 1
ATOM 752 C C . PHE A 1 97 ? -8.965 0.623 -6.921 1.00 91.12 97 PHE A C 1
ATOM 754 O O . PHE A 1 97 ? -9.311 -0.528 -7.176 1.00 91.12 97 PHE A O 1
ATOM 761 N N . GLU A 1 98 ? -8.174 1.330 -7.718 1.00 94.25 98 GLU A N 1
ATOM 762 C CA . GLU A 1 98 ? -7.710 0.846 -9.015 1.00 94.25 98 GLU A CA 1
ATOM 763 C C . GLU A 1 98 ? -6.281 1.312 -9.284 1.00 94.25 98 GLU A C 1
ATOM 765 O O . GLU A 1 98 ? -5.984 2.509 -9.225 1.00 94.25 98 GLU A O 1
ATOM 770 N N . VAL A 1 99 ? -5.398 0.366 -9.606 1.00 95.19 99 VAL A N 1
ATOM 771 C CA . VAL A 1 99 ? -4.060 0.656 -10.131 1.00 95.19 99 VAL A CA 1
ATOM 772 C C . VAL A 1 99 ? -4.169 0.754 -11.651 1.00 95.19 99 VAL A C 1
ATOM 774 O O . VAL A 1 99 ? -4.292 -0.256 -12.335 1.00 95.19 9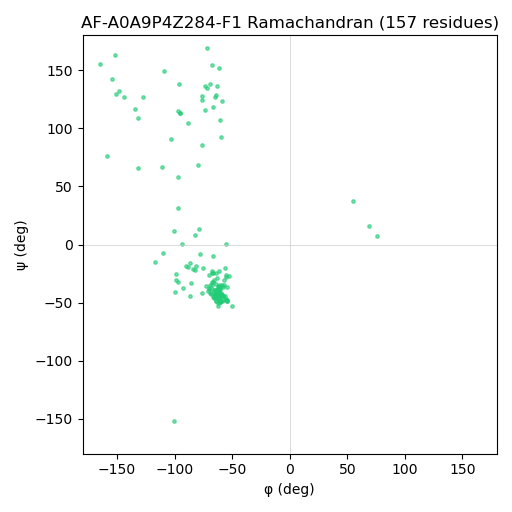9 VAL A O 1
ATOM 777 N N . THR A 1 100 ? -4.122 1.975 -12.185 1.00 95.19 100 THR A N 1
ATOM 778 C CA . THR A 1 100 ? -4.254 2.238 -13.631 1.00 95.19 100 THR A CA 1
ATOM 779 C C . THR A 1 100 ? -2.913 2.231 -14.359 1.00 95.19 100 THR A C 1
ATOM 781 O O . THR A 1 100 ? -2.859 2.089 -15.578 1.00 95.19 100 THR A O 1
ATOM 784 N N . ARG A 1 101 ? -1.806 2.384 -13.623 1.00 95.00 101 ARG A N 1
ATOM 785 C CA . ARG A 1 101 ? -0.446 2.216 -14.143 1.00 95.00 101 ARG A CA 1
ATOM 786 C C . ARG A 1 101 ? 0.487 1.744 -13.035 1.00 95.00 101 ARG A C 1
ATOM 788 O O . ARG A 1 101 ? 0.564 2.381 -11.983 1.00 95.00 101 ARG A O 1
ATOM 795 N N . TRP A 1 102 ? 1.235 0.684 -13.329 1.00 95.38 102 TRP A N 1
ATOM 796 C CA . TRP A 1 102 ? 2.319 0.180 -12.490 1.00 95.38 102 TRP A CA 1
ATOM 797 C C . TRP A 1 102 ? 3.508 1.149 -12.486 1.00 95.38 102 TRP A C 1
ATOM 799 O O . TRP A 1 102 ? 3.861 1.731 -13.517 1.00 95.38 102 TRP A O 1
ATOM 809 N N . GLY A 1 103 ? 4.085 1.356 -11.305 1.00 93.19 103 GLY A N 1
ATOM 810 C CA . GLY A 1 103 ? 5.275 2.177 -11.104 1.00 93.19 103 GLY A CA 1
ATOM 811 C C . GLY A 1 103 ? 6.545 1.339 -10.976 1.00 93.19 103 GLY A C 1
ATOM 812 O O . GLY A 1 103 ? 6.634 0.236 -11.509 1.00 93.19 103 GLY A O 1
ATOM 813 N N . MET A 1 104 ? 7.532 1.869 -10.255 1.00 93.44 104 MET A N 1
ATOM 814 C CA . MET A 1 104 ? 8.770 1.146 -9.962 1.00 93.44 104 MET A CA 1
ATOM 815 C C . MET A 1 104 ? 8.470 -0.089 -9.088 1.00 93.44 104 MET A C 1
ATOM 817 O O . MET A 1 104 ? 7.804 0.050 -8.058 1.00 93.44 104 MET A O 1
ATOM 821 N N . PRO A 1 105 ? 8.933 -1.293 -9.467 1.00 92.06 105 PRO A N 1
ATOM 822 C CA . PRO A 1 105 ? 8.840 -2.466 -8.606 1.00 92.06 105 PRO A CA 1
ATOM 823 C C . PRO A 1 105 ? 9.690 -2.275 -7.348 1.00 92.06 105 PRO A C 1
ATOM 825 O O . PRO A 1 105 ? 10.877 -1.977 -7.446 1.00 92.06 105 PRO A O 1
ATOM 828 N N . ASP A 1 106 ? 9.089 -2.451 -6.173 1.00 91.88 106 ASP A N 1
ATOM 829 C CA . ASP A 1 106 ? 9.791 -2.382 -4.892 1.00 91.88 106 ASP A CA 1
ATOM 830 C C . ASP A 1 106 ? 9.050 -3.217 -3.840 1.00 91.88 106 ASP A C 1
ATOM 832 O O . ASP A 1 106 ? 7.816 -3.240 -3.807 1.00 91.88 106 ASP A O 1
ATOM 836 N N . ARG A 1 107 ? 9.785 -3.899 -2.951 1.00 90.25 107 ARG A N 1
ATOM 837 C CA . ARG A 1 107 ? 9.194 -4.757 -1.909 1.00 90.25 107 ARG A CA 1
ATOM 838 C C . ARG A 1 107 ? 8.175 -4.007 -1.046 1.00 90.25 107 ARG A C 1
ATOM 840 O O . ARG A 1 107 ? 7.159 -4.579 -0.649 1.00 90.25 107 ARG A O 1
ATOM 847 N N . LEU A 1 108 ? 8.428 -2.733 -0.758 1.00 92.00 108 LEU A N 1
ATOM 848 C CA . LEU A 1 108 ? 7.549 -1.887 0.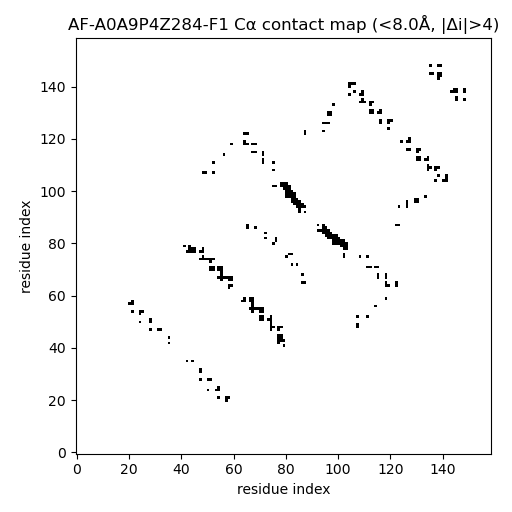038 1.00 92.00 108 LEU A CA 1
ATOM 849 C C . LEU A 1 108 ? 6.231 -1.588 -0.679 1.00 92.00 108 LEU A C 1
ATOM 851 O O . LEU A 1 108 ? 5.237 -1.375 0.009 1.00 92.00 108 LEU A O 1
ATOM 855 N N . VAL A 1 109 ? 6.162 -1.634 -2.015 1.00 94.19 109 VAL A N 1
ATOM 856 C CA . VAL A 1 109 ? 4.891 -1.497 -2.755 1.00 94.19 109 VAL A CA 1
ATOM 857 C C . VAL A 1 109 ? 3.949 -2.633 -2.381 1.00 94.19 109 VAL A C 1
ATOM 859 O O . VAL A 1 109 ? 2.821 -2.376 -1.960 1.00 94.19 109 VAL A O 1
ATOM 862 N N . PHE A 1 110 ? 4.415 -3.879 -2.495 1.00 93.38 110 PHE A N 1
ATOM 863 C CA . PHE A 1 110 ? 3.632 -5.058 -2.122 1.00 93.38 110 PHE A CA 1
ATOM 864 C C . PHE A 1 110 ? 3.152 -4.956 -0.665 1.00 93.38 110 PHE A C 1
ATOM 866 O O . PHE A 1 110 ? 1.961 -5.110 -0.387 1.00 93.38 110 PHE A O 1
ATOM 873 N N . MET A 1 111 ? 4.050 -4.598 0.260 1.00 93.06 111 MET A N 1
ATOM 874 C CA . MET A 1 111 ? 3.686 -4.414 1.670 1.00 93.06 111 MET A CA 1
ATOM 875 C C . MET A 1 111 ? 2.652 -3.295 1.851 1.00 93.06 111 MET A C 1
ATOM 877 O O . MET A 1 111 ? 1.699 -3.455 2.611 1.00 93.06 111 MET A O 1
ATOM 881 N N . THR A 1 112 ? 2.797 -2.182 1.132 1.00 95.12 112 THR A N 1
ATOM 882 C CA . THR A 1 112 ? 1.875 -1.040 1.182 1.00 95.12 112 THR A CA 1
ATOM 883 C C . THR A 1 112 ? 0.479 -1.424 0.695 1.00 95.12 112 THR A C 1
ATOM 885 O O . THR A 1 112 ? -0.505 -1.075 1.344 1.00 95.12 112 THR A O 1
ATOM 888 N N . LEU A 1 113 ? 0.367 -2.193 -0.393 1.00 96.44 113 LEU A N 1
ATOM 889 C CA . LEU A 1 113 ? -0.918 -2.687 -0.902 1.00 96.44 113 LEU A CA 1
ATOM 890 C C . LEU A 1 113 ? -1.612 -3.614 0.107 1.00 96.44 113 LEU A C 1
ATOM 892 O O . LEU A 1 113 ? -2.815 -3.478 0.324 1.00 96.44 113 LEU A O 1
ATOM 896 N N . LEU A 1 114 ? -0.866 -4.473 0.810 1.00 94.88 114 LEU A N 1
ATOM 897 C CA . LEU A 1 114 ? -1.424 -5.259 1.917 1.00 94.88 114 LEU A CA 1
ATOM 898 C C . LEU A 1 114 ? -1.897 -4.377 3.082 1.00 94.88 114 LEU A C 1
ATOM 900 O O . LEU A 1 114 ? -2.960 -4.622 3.647 1.00 94.88 114 LEU A O 1
ATOM 904 N N . ARG A 1 115 ? -1.166 -3.307 3.428 1.00 93.88 115 ARG A N 1
ATOM 905 C CA . ARG A 1 115 ? -1.615 -2.375 4.478 1.00 93.88 115 ARG A CA 1
ATOM 906 C C . ARG A 1 115 ? -2.864 -1.584 4.071 1.00 93.88 115 ARG A C 1
ATOM 908 O O . ARG A 1 115 ? -3.690 -1.283 4.933 1.00 93.88 115 ARG A O 1
ATOM 915 N N . ILE A 1 116 ? -3.027 -1.273 2.784 1.00 94.81 116 ILE A N 1
ATOM 916 C CA . ILE A 1 116 ? -4.263 -0.693 2.239 1.00 94.81 116 ILE A CA 1
ATOM 917 C C . ILE A 1 116 ? -5.408 -1.710 2.332 1.00 94.81 116 ILE A C 1
ATOM 919 O O . ILE A 1 116 ? -6.488 -1.355 2.800 1.00 94.81 116 ILE A O 1
ATOM 923 N N . HIS A 1 117 ? -5.170 -2.971 1.958 1.00 94.81 117 HIS A N 1
ATOM 924 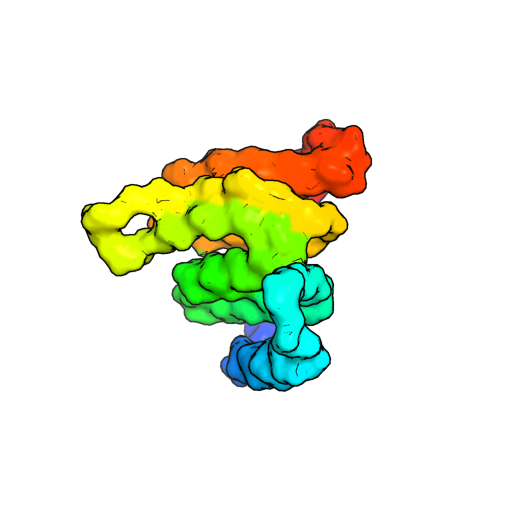C CA . HIS A 1 117 ? -6.146 -4.053 2.112 1.00 94.81 117 HIS A CA 1
ATOM 925 C C . HIS A 1 117 ? -6.624 -4.166 3.568 1.00 94.81 117 HIS A C 1
ATOM 927 O O . HIS A 1 117 ? -7.828 -4.172 3.819 1.00 94.81 117 HIS A O 1
ATOM 933 N N . ASP A 1 118 ? -5.699 -4.167 4.533 1.00 91.94 118 ASP A N 1
ATOM 934 C CA . 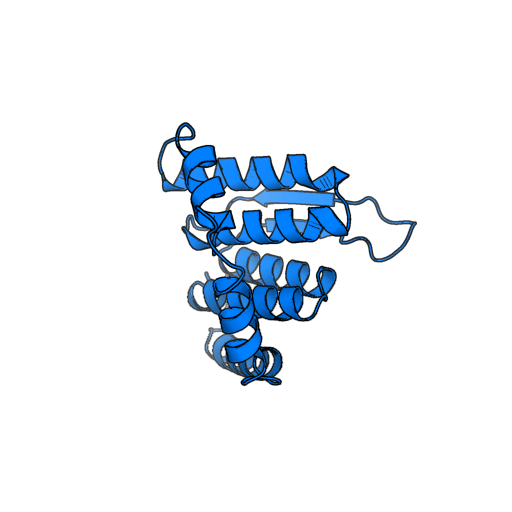ASP A 1 118 ? -6.022 -4.231 5.964 1.00 91.94 118 ASP A CA 1
ATOM 935 C C . ASP A 1 118 ? -6.869 -3.040 6.438 1.00 91.94 118 ASP A C 1
ATOM 937 O O . ASP A 1 118 ? -7.715 -3.184 7.322 1.00 91.94 118 ASP A O 1
ATOM 941 N N . ALA A 1 119 ? -6.641 -1.850 5.877 1.00 91.19 119 ALA A N 1
ATOM 942 C CA . ALA A 1 119 ? -7.456 -0.676 6.173 1.00 91.19 119 ALA A CA 1
ATOM 943 C C . ALA A 1 119 ? -8.868 -0.802 5.572 1.00 91.19 119 ALA A C 1
ATOM 945 O O . ALA A 1 119 ? -9.847 -0.448 6.234 1.00 91.19 119 ALA A O 1
ATOM 946 N N . TYR A 1 120 ? -8.991 -1.359 4.363 1.00 92.56 120 TYR A N 1
ATOM 947 C CA . TYR A 1 120 ? -10.284 -1.590 3.719 1.00 92.56 120 TYR A CA 1
ATOM 948 C C . TYR A 1 120 ? -11.121 -2.684 4.374 1.00 92.56 120 TYR A C 1
ATOM 950 O O . TYR A 1 120 ? -12.340 -2.543 4.366 1.00 92.56 120 TYR A O 1
ATOM 958 N N . LEU A 1 121 ? -10.518 -3.666 5.057 1.00 91.25 121 LEU A N 1
ATOM 959 C CA . LEU A 1 121 ? -11.272 -4.643 5.862 1.00 91.25 121 LEU A CA 1
ATOM 960 C C . LEU A 1 121 ? -12.229 -3.974 6.864 1.00 91.25 121 LEU A C 1
ATOM 962 O O . LEU A 1 121 ? -13.230 -4.571 7.244 1.00 91.25 121 LEU A O 1
ATOM 966 N N . LYS A 1 122 ? -11.917 -2.747 7.304 1.00 87.31 122 LYS A N 1
ATOM 967 C CA . LYS A 1 122 ? -12.765 -1.960 8.211 1.00 87.31 122 LYS A CA 1
ATOM 968 C C . LYS A 1 122 ? -13.656 -0.942 7.502 1.00 87.31 122 LYS A C 1
ATOM 970 O O . LYS A 1 122 ? -14.706 -0.608 8.033 1.00 87.31 122 LYS A O 1
ATOM 975 N N . LEU A 1 123 ? -13.200 -0.387 6.379 1.00 89.62 123 LEU A N 1
ATOM 976 C CA . LEU A 1 123 ? -13.828 0.776 5.740 1.00 89.62 123 LEU A CA 1
ATOM 977 C C . LEU A 1 123 ? -14.730 0.427 4.557 1.00 89.62 123 LEU A C 1
ATOM 979 O O . LEU A 1 123 ? -15.758 1.066 4.381 1.00 89.62 123 LEU A O 1
ATOM 983 N N . ALA A 1 124 ? -14.300 -0.517 3.724 1.00 90.38 124 ALA A N 1
ATOM 984 C CA . ALA A 1 124 ? -14.992 -0.923 2.505 1.00 90.38 124 ALA A CA 1
ATOM 985 C C . ALA A 1 124 ? -14.519 -2.336 2.107 1.00 90.38 124 ALA A C 1
ATOM 987 O O . ALA A 1 124 ? -13.668 -2.470 1.216 1.00 90.38 124 ALA A O 1
ATOM 988 N N . PRO A 1 125 ? -14.994 -3.393 2.799 1.00 92.12 125 PRO A N 1
ATOM 989 C CA . PRO A 1 125 ? -14.586 -4.777 2.546 1.00 92.12 125 PRO A CA 1
ATOM 990 C C . PRO A 1 125 ? -14.782 -5.231 1.092 1.00 92.12 125 PRO A C 1
ATOM 992 O O . PRO A 1 125 ? -14.055 -6.096 0.608 1.00 92.12 125 PRO A O 1
ATOM 995 N N . GLU A 1 126 ? -15.720 -4.623 0.367 1.00 91.69 126 GLU A N 1
ATOM 996 C CA . GLU A 1 126 ? -15.968 -4.847 -1.058 1.00 91.69 126 GLU A CA 1
ATOM 997 C C . GLU A 1 126 ? -14.767 -4.500 -1.954 1.00 91.69 126 GLU A C 1
ATOM 999 O O . GLU A 1 126 ? -14.643 -5.047 -3.049 1.00 91.69 126 GLU A O 1
ATOM 1004 N N . LEU A 1 127 ? -13.852 -3.636 -1.496 1.00 92.12 127 LEU A N 1
ATOM 1005 C CA . LEU A 1 127 ? -12.626 -3.288 -2.222 1.00 92.12 127 LEU A CA 1
ATOM 1006 C C . LEU A 1 127 ? -11.471 -4.258 -1.934 1.00 92.12 127 LEU A C 1
ATOM 1008 O O . LEU A 1 127 ? -10.491 -4.282 -2.683 1.00 92.12 127 LEU A O 1
ATOM 1012 N N . CYS A 1 128 ? -11.562 -5.074 -0.878 1.00 94.31 128 CYS A N 1
ATOM 1013 C CA . CYS A 1 128 ? -10.488 -5.982 -0.472 1.00 94.31 128 CYS A CA 1
ATOM 1014 C C . CYS A 1 128 ? -10.082 -6.987 -1.562 1.00 94.31 128 CYS A C 1
ATOM 1016 O O . CYS A 1 128 ? -8.875 -7.133 -1.767 1.00 94.31 128 CYS A O 1
ATOM 1018 N N . PRO A 1 129 ? -11.005 -7.640 -2.303 1.00 95.00 129 PRO A N 1
ATOM 1019 C CA . PRO A 1 129 ? -10.616 -8.549 -3.382 1.00 95.00 129 PRO A CA 1
ATOM 1020 C C . PRO A 1 129 ? -9.750 -7.864 -4.445 1.00 95.00 129 PRO A C 1
ATOM 1022 O O . PRO A 1 129 ? -8.705 -8.392 -4.821 1.00 95.00 129 PRO A O 1
ATOM 1025 N N . ALA A 1 130 ? -10.130 -6.651 -4.863 1.00 94.25 130 ALA A N 1
ATOM 1026 C CA . ALA A 1 130 ? -9.376 -5.880 -5.849 1.00 94.25 130 ALA A CA 1
ATOM 1027 C C . ALA A 1 130 ? -7.984 -5.500 -5.322 1.00 94.25 130 ALA A C 1
ATOM 1029 O O . ALA A 1 130 ? -6.975 -5.740 -5.983 1.00 94.25 130 ALA A O 1
ATOM 1030 N N . VAL A 1 131 ? -7.906 -4.963 -4.099 1.00 95.62 131 VAL A N 1
ATOM 1031 C CA . VAL A 1 131 ? -6.626 -4.549 -3.500 1.00 95.62 131 VAL A CA 1
ATOM 1032 C C . VAL A 1 131 ? -5.698 -5.748 -3.286 1.00 95.62 131 VAL A C 1
ATOM 1034 O O . VAL A 1 131 ? -4.497 -5.641 -3.537 1.00 95.62 131 VAL A O 1
ATOM 1037 N N . ARG A 1 132 ? -6.238 -6.902 -2.873 1.00 96.19 132 ARG A N 1
ATOM 1038 C CA . ARG A 1 132 ? -5.463 -8.141 -2.726 1.00 96.19 132 ARG A CA 1
ATOM 1039 C C . ARG A 1 132 ? -4.902 -8.612 -4.066 1.00 96.19 132 ARG A C 1
ATOM 1041 O O . ARG A 1 132 ? -3.720 -8.931 -4.117 1.00 96.19 132 ARG A O 1
ATOM 1048 N N . GLY A 1 133 ? -5.702 -8.588 -5.134 1.00 97.19 133 GLY A N 1
ATOM 1049 C CA . GLY A 1 133 ? -5.236 -8.937 -6.480 1.00 97.19 133 GLY A CA 1
ATOM 1050 C C . GLY A 1 133 ? -4.108 -8.024 -6.971 1.00 97.19 133 GLY A C 1
ATOM 1051 O O . GLY A 1 133 ? -3.131 -8.492 -7.557 1.00 97.19 133 GLY A O 1
ATOM 1052 N N . TYR A 1 134 ? -4.168 -6.723 -6.663 1.00 97.69 134 TYR A N 1
ATOM 1053 C CA . TYR A 1 134 ? -3.054 -5.817 -6.954 1.00 97.69 134 TYR A CA 1
ATOM 1054 C C . TYR A 1 134 ? -1.811 -6.110 -6.109 1.00 97.69 134 TYR A C 1
ATOM 1056 O O . TYR A 1 134 ? -0.699 -6.015 -6.626 1.00 97.69 134 TYR A O 1
ATOM 1064 N N . ALA A 1 135 ? -1.975 -6.469 -4.832 1.00 96.88 135 ALA A N 1
ATOM 1065 C CA . ALA A 1 135 ? -0.855 -6.865 -3.981 1.00 96.88 135 ALA A CA 1
ATOM 1066 C C . ALA A 1 135 ? -0.168 -8.133 -4.512 1.00 96.88 135 ALA A C 1
ATOM 1068 O O . ALA A 1 135 ? 1.058 -8.184 -4.553 1.00 96.88 135 ALA A O 1
ATOM 1069 N N . GLU A 1 136 ? -0.948 -9.119 -4.954 1.00 97.56 136 GLU A N 1
ATOM 1070 C CA . GLU A 1 136 ? -0.452 -10.344 -5.587 1.00 97.56 136 GLU A CA 1
ATOM 1071 C C . GLU A 1 136 ? 0.281 -10.042 -6.892 1.00 97.56 136 GLU A C 1
ATOM 1073 O O . GLU A 1 136 ? 1.416 -10.465 -7.070 1.00 97.56 136 GLU A O 1
ATOM 1078 N N . THR A 1 137 ? -0.290 -9.192 -7.746 1.00 97.81 137 THR A N 1
ATOM 1079 C CA . THR A 1 137 ? 0.381 -8.767 -8.983 1.00 97.81 137 THR A CA 1
ATOM 1080 C C . THR A 1 137 ? 1.709 -8.057 -8.692 1.00 97.81 137 THR A C 1
ATOM 1082 O O . THR A 1 137 ? 2.722 -8.358 -9.319 1.00 97.81 137 THR A O 1
ATOM 1085 N N . ALA A 1 138 ? 1.740 -7.140 -7.716 1.00 96.88 138 ALA A N 1
ATOM 1086 C CA . ALA A 1 138 ? 2.971 -6.461 -7.307 1.00 96.88 138 ALA A CA 1
ATOM 1087 C C . ALA A 1 138 ? 4.020 -7.449 -6.780 1.00 96.88 138 ALA A C 1
ATOM 1089 O O . ALA A 1 138 ? 5.200 -7.318 -7.100 1.00 96.88 138 ALA A O 1
ATOM 1090 N N . TYR A 1 139 ? 3.589 -8.443 -5.998 1.00 96.81 139 TYR A N 1
ATOM 1091 C CA . TYR A 1 139 ? 4.450 -9.518 -5.523 1.00 96.81 139 TYR A CA 1
ATOM 1092 C C . TYR A 1 139 ? 5.046 -10.307 -6.692 1.00 96.81 139 TYR A C 1
ATOM 1094 O O . TYR A 1 139 ? 6.265 -10.440 -6.767 1.00 96.81 139 TYR A O 1
ATOM 1102 N N . THR A 1 140 ? 4.223 -10.735 -7.650 1.00 97.50 140 THR A N 1
ATOM 1103 C CA . THR A 1 140 ? 4.670 -11.495 -8.822 1.00 97.50 140 THR A CA 1
ATOM 1104 C C . THR A 1 140 ? 5.648 -10.726 -9.697 1.00 97.50 140 THR A C 1
ATOM 1106 O O . THR A 1 140 ? 6.618 -11.309 -10.171 1.00 97.50 140 THR A O 1
ATOM 1109 N N . ILE A 1 141 ? 5.471 -9.411 -9.856 1.00 96.19 141 ILE A N 1
ATOM 1110 C CA . ILE A 1 141 ? 6.438 -8.569 -10.577 1.00 96.19 141 ILE A CA 1
ATOM 1111 C C . ILE A 1 141 ? 7.822 -8.598 -9.900 1.00 96.19 141 ILE A C 1
ATOM 1113 O O . ILE A 1 141 ? 8.837 -8.573 -10.589 1.00 96.19 141 ILE A O 1
ATOM 1117 N N . ILE A 1 142 ? 7.875 -8.635 -8.565 1.00 94.44 142 ILE A N 1
ATOM 1118 C CA . ILE A 1 142 ? 9.126 -8.544 -7.793 1.00 94.44 142 ILE A CA 1
ATOM 1119 C C . ILE A 1 142 ? 9.778 -9.917 -7.602 1.00 94.44 142 ILE A C 1
ATOM 1121 O O . ILE A 1 142 ? 10.992 -10.044 -7.733 1.00 94.44 142 ILE A O 1
ATOM 1125 N N . ALA A 1 143 ? 8.986 -10.929 -7.255 1.00 94.38 143 ALA A N 1
ATOM 1126 C CA . ALA A 1 143 ? 9.458 -12.278 -6.962 1.00 94.38 143 ALA A CA 1
ATOM 1127 C C . ALA A 1 143 ? 9.635 -13.135 -8.226 1.00 94.38 143 ALA A C 1
ATOM 1129 O O . ALA A 1 143 ? 10.361 -14.124 -8.196 1.00 94.38 143 ALA A O 1
ATOM 1130 N N . 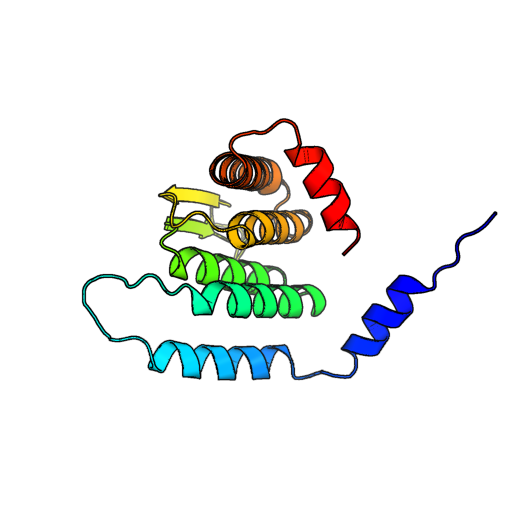GLY A 1 144 ? 8.973 -12.768 -9.329 1.00 96.69 144 GLY A N 1
ATOM 1131 C CA . GLY A 1 144 ? 8.905 -13.577 -10.547 1.00 96.69 144 GLY A CA 1
ATOM 1132 C C . GLY A 1 144 ? 7.948 -14.772 -10.448 1.00 96.69 144 GLY A C 1
ATOM 1133 O O . GLY A 1 144 ? 7.917 -15.592 -11.360 1.00 96.69 144 GLY A O 1
ATOM 1134 N N . GLU A 1 145 ? 7.177 -14.885 -9.361 1.00 96.38 145 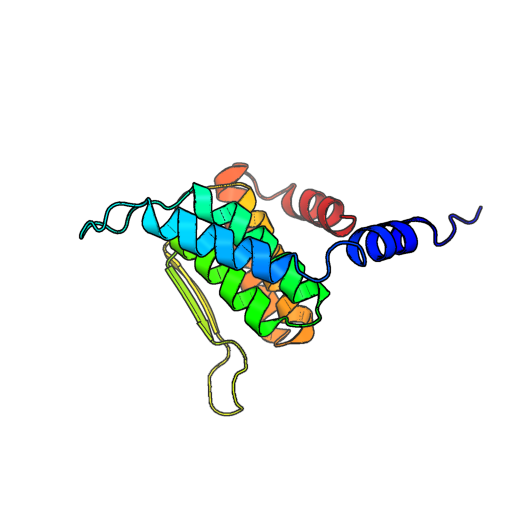GLU A N 1
ATOM 1135 C CA . GLU A 1 145 ? 6.262 -16.000 -9.077 1.00 96.38 145 GLU A CA 1
ATOM 1136 C C . GLU A 1 145 ? 5.070 -15.563 -8.200 1.00 96.38 145 GLU A C 1
ATOM 1138 O O . GLU A 1 145 ? 5.095 -14.490 -7.596 1.00 96.38 145 GLU A O 1
ATOM 1143 N N . SER A 1 146 ? 4.001 -16.362 -8.156 1.00 96.31 146 SER A N 1
ATOM 1144 C CA . SER A 1 146 ? 2.805 -16.129 -7.319 1.00 96.31 146 SER A CA 1
ATOM 1145 C C . SER A 1 146 ? 2.561 -17.211 -6.260 1.00 96.31 146 SER A C 1
ATOM 1147 O O . SER A 1 146 ? 1.781 -17.006 -5.331 1.00 96.31 146 SER A O 1
ATOM 1149 N N . ASP A 1 147 ? 3.214 -18.361 -6.377 1.00 96.88 147 ASP A N 1
ATOM 1150 C CA . ASP A 1 147 ? 2.973 -19.562 -5.578 1.00 96.88 147 ASP A CA 1
ATOM 1151 C C . ASP A 1 147 ? 3.218 -19.323 -4.085 1.00 96.88 147 ASP A C 1
ATOM 1153 O O . ASP A 1 147 ? 2.486 -19.831 -3.229 1.00 96.88 147 ASP A O 1
ATOM 1157 N N . THR A 1 148 ? 4.224 -18.513 -3.748 1.00 96.12 148 THR A N 1
ATOM 1158 C CA . THR A 1 148 ? 4.563 -18.231 -2.349 1.00 96.12 148 THR A CA 1
ATOM 1159 C C . THR A 1 148 ? 3.904 -16.969 -1.796 1.00 96.12 148 THR A C 1
ATOM 1161 O O . THR A 1 148 ? 4.042 -16.694 -0.601 1.00 96.12 148 THR A O 1
ATOM 1164 N N . PHE A 1 149 ? 3.095 -16.257 -2.595 1.00 95.31 149 PHE A N 1
ATOM 1165 C CA . PHE A 1 149 ? 2.379 -15.048 -2.169 1.00 95.31 149 PHE A CA 1
ATOM 1166 C C . PHE A 1 149 ? 1.623 -15.264 -0.853 1.00 95.31 149 PHE A C 1
ATOM 1168 O O . PHE A 1 149 ? 1.826 -14.529 0.115 1.00 95.31 149 PHE A O 1
ATOM 1175 N N . ASN A 1 150 ? 0.795 -16.312 -0.780 1.00 94.75 150 ASN A N 1
ATOM 1176 C CA . ASN A 1 150 ? 0.006 -16.597 0.420 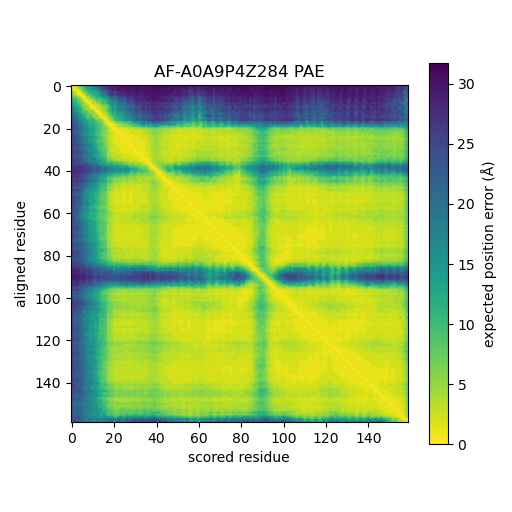1.00 94.75 150 ASN A CA 1
ATOM 1177 C C . ASN A 1 150 ? 0.909 -16.887 1.628 1.00 94.75 150 ASN A C 1
ATOM 1179 O O . ASN A 1 150 ? 0.716 -16.278 2.680 1.00 94.75 150 ASN A O 1
ATOM 1183 N N . THR A 1 151 ? 1.944 -17.713 1.466 1.00 94.50 151 THR A N 1
ATOM 1184 C CA . THR A 1 151 ? 2.933 -17.997 2.518 1.00 94.50 151 THR A CA 1
ATOM 1185 C C . THR A 1 151 ? 3.585 -16.721 3.049 1.00 94.50 151 THR A C 1
ATOM 1187 O O . THR A 1 151 ? 3.631 -16.501 4.260 1.00 94.50 151 THR A O 1
ATOM 1190 N N . VAL A 1 152 ? 4.041 -15.839 2.156 1.00 91.38 152 VAL A N 1
ATOM 1191 C CA . VAL A 1 152 ? 4.655 -14.560 2.530 1.00 91.38 152 VAL A CA 1
ATOM 1192 C C . VAL A 1 152 ? 3.645 -13.661 3.243 1.00 91.38 152 VAL A C 1
ATOM 1194 O O . VAL A 1 152 ? 3.976 -13.063 4.268 1.00 91.38 152 VAL A O 1
ATOM 1197 N N . THR A 1 153 ? 2.404 -13.577 2.755 1.00 90.44 153 THR A N 1
ATOM 1198 C CA . THR A 1 153 ? 1.373 -12.738 3.387 1.00 90.44 153 THR A CA 1
ATOM 1199 C C . THR A 1 153 ? 1.035 -13.196 4.806 1.00 90.44 153 THR A C 1
ATOM 1201 O O . THR A 1 153 ? 0.893 -12.352 5.690 1.00 90.44 153 THR A O 1
ATOM 1204 N N . GLU A 1 154 ? 0.979 -14.506 5.069 1.00 88.38 154 GLU A N 1
ATOM 1205 C CA . GLU A 1 154 ? 0.736 -15.035 6.416 1.00 88.38 154 GLU A CA 1
ATOM 1206 C C . GLU A 1 154 ? 1.885 -14.697 7.376 1.00 88.38 154 GLU A C 1
ATOM 1208 O O . GLU A 1 154 ? 1.643 -14.275 8.508 1.00 88.38 154 GLU A O 1
ATOM 1213 N N . LEU A 1 155 ? 3.138 -14.763 6.914 1.00 85.50 155 LEU A N 1
ATOM 1214 C CA . LEU A 1 155 ? 4.303 -14.353 7.711 1.00 85.50 155 LEU A CA 1
ATOM 1215 C C . LEU A 1 155 ? 4.290 -12.859 8.072 1.00 85.50 155 LEU A C 1
ATOM 1217 O O . LEU A 1 155 ? 4.846 -12.465 9.101 1.00 85.50 155 LEU A O 1
ATOM 1221 N N . LEU A 1 156 ? 3.671 -12.020 7.240 1.00 80.06 156 LEU A N 1
ATOM 1222 C CA . LEU A 1 156 ? 3.566 -10.579 7.475 1.00 80.06 156 LEU A CA 1
ATOM 1223 C C . LEU A 1 156 ? 2.427 -10.192 8.424 1.00 80.06 156 LEU A C 1
ATOM 1225 O O . LEU A 1 156 ? 2.503 -9.131 9.041 1.00 80.06 156 LEU A O 1
ATOM 1229 N N . LYS A 1 157 ? 1.402 -11.036 8.595 1.00 71.50 157 LYS A N 1
ATOM 1230 C CA . LYS A 1 157 ? 0.311 -10.782 9.555 1.00 71.50 157 LYS A CA 1
ATOM 1231 C C . LYS A 1 157 ? 0.767 -10.834 11.015 1.00 71.50 157 LYS A C 1
ATOM 1233 O O . LYS A 1 157 ? 0.130 -10.222 11.865 1.00 71.50 157 LYS A O 1
ATOM 1238 N N . GLY A 1 158 ? 1.871 -11.526 11.300 1.00 52.78 158 GLY A N 1
ATOM 1239 C CA . GLY A 1 158 ? 2.475 -11.610 12.632 1.00 52.78 158 GLY A CA 1
ATOM 1240 C C . GLY A 1 158 ? 3.378 -10.431 13.021 1.00 52.78 158 GLY A C 1
ATOM 1241 O O . GLY A 1 158 ? 4.064 -10.545 14.032 1.00 52.78 158 GLY A O 1
ATOM 1242 N N . ARG A 1 159 ? 3.435 -9.348 12.224 1.00 47.41 159 ARG A N 1
ATOM 1243 C CA . ARG A 1 159 ? 4.311 -8.180 12.447 1.00 47.41 159 ARG A CA 1
ATOM 1244 C C . ARG A 1 159 ? 3.582 -6.831 12.388 1.00 47.41 159 ARG A C 1
ATOM 1246 O O . ARG A 1 159 ? 2.902 -6.529 11.369 1.00 47.41 159 ARG A O 1
#

Foldseek 3Di:
DDDDPDPVVVVVVVPVVCPCQLVVLVVVLVVLVVVDDPDPPLDQQQVLLVSLQSNLVVCVVVVNLVVSLVSLVVSQVSQPWDWDADFCPDPPDDGDTDGPDHGDQDPSNLVSLVSNLVSCVPGPPVCNVVSVVVSQVSCCVHVVDNPCVVVVSVVVVVD

Sequence (159 aa):
MSKGPGDLGLHLQLRALRPNAASQIQTLLSNIEKTYPKCDAEPILLELLDPYLALGQELRFKNKPTEAIKAYVKGLKGVRYKIVANPPLDEKGKLQFEVTRWGMPDRLVFMTLLRIHDAYLKLAPELCPAVRGYAETAYTIIAGESDTFNTVTELLKGR